Protein AF-A0A1T4Q460-F1 (afdb_monomer_lite)

Sequence (62 aa):
MYSWEIDMYIREKNYVLTPKEGSEIMNMRENPQIVRIKYMDSDGSYSVETNDGYYFMFQVKE

Structure (mmCIF, N/CA/C/O backbone):
data_AF-A0A1T4Q460-F1
#
_entry.id   AF-A0A1T4Q460-F1
#
loop_
_atom_site.group_PDB
_atom_site.id
_atom_site.type_symbol
_atom_site.label_atom_id
_atom_site.label_alt_id
_atom_site.label_comp_id
_atom_site.label_asym_id
_atom_site.label_entity_id
_atom_site.label_seq_id
_atom_site.pdbx_PDB_ins_code
_atom_site.Cartn_x
_atom_site.Cartn_y
_atom_site.Cartn_z
_atom_site.occupancy
_atom_site.B_iso_or_equiv
_atom_site.auth_seq_id
_atom_site.auth_comp_id
_atom_site.auth_asym_id
_atom_site.auth_atom_id
_atom_site.pdbx_PDB_model_num
ATOM 1 N N . MET A 1 1 ? 9.662 -6.962 -1.833 1.00 81.94 1 MET A N 1
ATOM 2 C CA . MET A 1 1 ? 8.741 -7.902 -2.515 1.00 81.94 1 MET A CA 1
ATOM 3 C C . MET A 1 1 ? 8.653 -7.563 -3.996 1.00 81.94 1 MET A C 1
ATOM 5 O O . MET A 1 1 ? 8.945 -6.426 -4.367 1.00 81.94 1 MET A O 1
ATOM 9 N N . TYR A 1 2 ? 8.289 -8.532 -4.831 1.00 90.31 2 TYR A N 1
ATOM 10 C CA . TYR A 1 2 ? 7.882 -8.295 -6.214 1.00 90.31 2 TYR A CA 1
ATOM 11 C C . TYR A 1 2 ? 6.458 -7.709 -6.272 1.00 90.31 2 TYR A C 1
ATOM 13 O O . TYR A 1 2 ? 5.648 -7.947 -5.376 1.00 90.31 2 TYR A O 1
ATOM 21 N N . SER A 1 3 ? 6.122 -6.980 -7.336 1.00 91.94 3 SER A N 1
ATOM 22 C CA . SER A 1 3 ? 4.829 -6.307 -7.514 1.00 91.94 3 SER A CA 1
ATOM 23 C C . SER A 1 3 ? 3.642 -7.262 -7.425 1.00 91.94 3 SER A C 1
ATOM 25 O O . SER A 1 3 ? 2.640 -6.945 -6.790 1.00 91.94 3 SER A O 1
ATOM 27 N N . TRP A 1 4 ? 3.774 -8.461 -7.998 1.00 92.25 4 TRP A N 1
ATOM 28 C CA . TRP A 1 4 ? 2.739 -9.495 -7.945 1.00 92.25 4 TRP A CA 1
ATOM 29 C C . TRP A 1 4 ? 2.557 -10.081 -6.536 1.00 92.25 4 TRP A C 1
ATOM 31 O O . TRP A 1 4 ? 1.439 -10.431 -6.171 1.00 92.25 4 TRP A O 1
ATOM 41 N N . GLU A 1 5 ? 3.620 -10.153 -5.725 1.00 93.50 5 GLU A N 1
ATOM 42 C CA . GLU A 1 5 ? 3.528 -10.593 -4.325 1.00 93.50 5 GLU A CA 1
ATOM 43 C C . GLU A 1 5 ? 2.789 -9.550 -3.485 1.00 93.50 5 GLU A C 1
ATOM 45 O O . GLU A 1 5 ? 1.960 -9.906 -2.652 1.00 93.50 5 GLU A O 1
ATOM 50 N N . ILE A 1 6 ? 3.060 -8.262 -3.734 1.00 92.88 6 ILE A N 1
ATOM 51 C CA . ILE A 1 6 ? 2.363 -7.152 -3.076 1.00 92.88 6 ILE A CA 1
ATOM 52 C C . ILE A 1 6 ? 0.873 -7.161 -3.447 1.00 92.88 6 ILE A C 1
ATOM 54 O O . ILE A 1 6 ? 0.029 -7.112 -2.554 1.00 92.88 6 ILE A O 1
ATOM 58 N N . ASP A 1 7 ? 0.538 -7.268 -4.739 1.00 93.12 7 ASP A N 1
ATOM 59 C CA . ASP A 1 7 ? -0.860 -7.315 -5.195 1.00 93.12 7 ASP A CA 1
ATOM 60 C C . ASP A 1 7 ? -1.602 -8.529 -4.612 1.00 93.12 7 ASP A C 1
ATOM 62 O O . ASP A 1 7 ? -2.701 -8.389 -4.072 1.00 93.12 7 ASP A O 1
ATOM 66 N N . MET A 1 8 ? -0.986 -9.716 -4.645 1.00 94.75 8 MET A N 1
ATOM 67 C CA . MET A 1 8 ? -1.575 -10.929 -4.072 1.00 94.75 8 MET A CA 1
ATOM 68 C C . MET A 1 8 ? -1.824 -10.778 -2.568 1.00 94.75 8 MET A C 1
ATOM 70 O O . MET A 1 8 ? -2.930 -11.048 -2.104 1.00 94.75 8 MET A O 1
ATOM 74 N N . TYR A 1 9 ? -0.837 -10.275 -1.824 1.00 95.06 9 TYR A N 1
ATOM 75 C CA . TYR A 1 9 ? -0.952 -10.047 -0.386 1.00 95.06 9 TYR A CA 1
ATOM 76 C C . TYR A 1 9 ? -2.089 -9.075 -0.039 1.00 95.06 9 TYR A C 1
ATOM 78 O O . TYR A 1 9 ? -2.910 -9.347 0.837 1.00 95.06 9 TYR A O 1
ATOM 86 N N . ILE A 1 10 ? -2.194 -7.956 -0.761 1.00 95.12 10 ILE A N 1
ATOM 87 C CA . ILE A 1 10 ? -3.261 -6.969 -0.551 1.00 95.12 10 ILE A CA 1
ATOM 88 C C . ILE A 1 10 ? -4.641 -7.578 -0.843 1.00 95.12 10 ILE A C 1
ATOM 90 O O . ILE A 1 10 ? -5.597 -7.325 -0.103 1.00 95.12 10 ILE A O 1
ATOM 94 N N . ARG A 1 11 ? -4.758 -8.404 -1.890 1.00 95.81 11 ARG A N 1
ATOM 95 C CA . ARG A 1 11 ? -6.008 -9.102 -2.238 1.00 95.81 11 ARG A CA 1
ATOM 96 C C . ARG A 1 11 ? -6.439 -1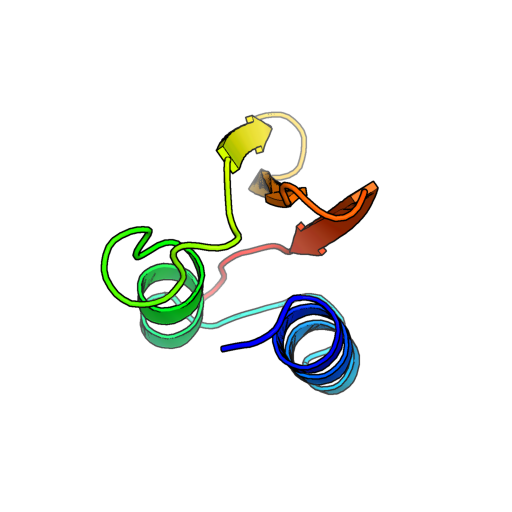0.094 -1.167 1.00 95.81 11 ARG A C 1
ATOM 98 O O . ARG A 1 11 ? -7.617 -10.115 -0.820 1.00 95.81 11 ARG A O 1
ATOM 105 N N . GLU A 1 12 ? -5.512 -10.869 -0.608 1.00 97.25 12 GLU A N 1
ATOM 106 C CA . GLU A 1 12 ? -5.797 -11.799 0.499 1.00 97.25 12 GLU A CA 1
ATOM 107 C C . GLU A 1 12 ? -6.335 -11.077 1.743 1.00 97.25 12 GLU A C 1
ATOM 109 O O . GLU A 1 12 ? -7.111 -11.640 2.517 1.00 97.25 12 GLU A O 1
ATOM 114 N N . LYS A 1 13 ? -5.971 -9.804 1.908 1.00 96.44 13 LYS A N 1
ATOM 115 C CA . LYS A 1 13 ? -6.440 -8.918 2.979 1.00 96.44 13 LYS A CA 1
ATOM 116 C C . LYS A 1 13 ? -7.699 -8.126 2.618 1.00 96.44 13 LYS A C 1
ATOM 118 O O . LYS A 1 13 ? -8.096 -7.233 3.361 1.00 96.44 13 LYS A O 1
ATOM 123 N N . ASN A 1 14 ? -8.346 -8.430 1.491 1.00 96.44 14 ASN A N 1
ATOM 124 C CA . ASN A 1 14 ? -9.500 -7.687 0.976 1.00 96.44 14 ASN A CA 1
ATOM 125 C C . ASN A 1 14 ? -9.239 -6.176 0.865 1.00 96.44 14 ASN A C 1
ATOM 127 O O . ASN A 1 14 ? -10.123 -5.368 1.149 1.00 96.44 14 ASN A O 1
ATOM 131 N N . TYR A 1 15 ? -8.028 -5.793 0.451 1.00 96.38 15 TYR A N 1
ATOM 132 C CA . TYR A 1 15 ? -7.627 -4.397 0.261 1.00 96.38 15 TYR A CA 1
ATOM 133 C C . TYR A 1 15 ? -7.649 -3.543 1.540 1.00 96.38 15 TYR A C 1
ATOM 135 O O . TYR A 1 15 ? -7.628 -2.315 1.457 1.00 96.38 15 TYR A O 1
ATOM 143 N N . VAL A 1 16 ? -7.673 -4.165 2.721 1.00 97.12 16 VAL A N 1
ATOM 144 C CA . VAL A 1 16 ? -7.626 -3.479 4.016 1.00 97.12 16 VAL A CA 1
ATOM 145 C C . VAL A 1 16 ? -6.455 -4.026 4.819 1.00 97.12 16 VAL A C 1
ATOM 147 O O . VAL A 1 16 ? -6.441 -5.192 5.201 1.00 97.12 16 VAL A O 1
ATOM 150 N N . LEU A 1 17 ? -5.471 -3.171 5.072 1.00 96.31 17 LEU A N 1
ATOM 151 C CA . LEU A 1 17 ? -4.268 -3.498 5.826 1.00 96.31 17 LEU A CA 1
ATOM 152 C C . LEU A 1 17 ? -4.312 -2.863 7.214 1.00 96.31 17 LEU A C 1
ATOM 154 O O . LEU A 1 17 ? -4.874 -1.783 7.406 1.00 96.31 17 LEU A O 1
ATOM 158 N N . THR A 1 18 ? -3.649 -3.500 8.173 1.00 96.69 18 THR A N 1
ATOM 159 C CA . THR A 1 18 ? -3.322 -2.853 9.450 1.00 96.69 18 THR A CA 1
ATOM 160 C C . THR A 1 18 ? -2.268 -1.753 9.249 1.00 96.69 18 THR A C 1
ATOM 162 O O . THR A 1 18 ? -1.548 -1.762 8.243 1.00 96.69 18 THR A O 1
ATOM 165 N N . PRO A 1 19 ? -2.081 -0.824 10.209 1.00 94.94 19 PRO A N 1
ATOM 166 C CA . PRO A 1 19 ? -1.043 0.205 10.109 1.00 94.94 19 PRO A CA 1
ATOM 167 C C . PRO A 1 19 ? 0.367 -0.363 9.929 1.00 94.94 19 PRO A C 1
ATOM 169 O O . PRO A 1 19 ? 1.183 0.210 9.206 1.00 94.94 19 PRO A O 1
ATOM 172 N N . LYS A 1 20 ? 0.649 -1.515 10.550 1.00 95.12 20 LYS A N 1
ATOM 173 C CA . LYS A 1 20 ? 1.934 -2.201 10.411 1.00 95.12 20 LYS A CA 1
ATOM 174 C C . LYS A 1 20 ? 2.127 -2.740 8.993 1.00 95.12 20 LYS A C 1
ATOM 176 O O . LYS A 1 20 ? 3.130 -2.418 8.366 1.00 95.12 20 LYS A O 1
ATOM 181 N N . GLU A 1 21 ? 1.159 -3.499 8.487 1.00 95.00 21 GLU A N 1
ATOM 182 C CA . GLU A 1 21 ? 1.216 -4.088 7.141 1.00 95.00 21 GLU A CA 1
ATOM 183 C C . GLU A 1 21 ? 1.280 -2.991 6.065 1.00 95.00 21 GLU A C 1
ATOM 185 O O . GLU A 1 21 ? 2.079 -3.069 5.136 1.00 95.00 21 GLU A O 1
ATOM 190 N N . GLY A 1 22 ? 0.504 -1.913 6.224 1.00 94.88 22 GLY A N 1
ATOM 191 C CA . GLY A 1 22 ? 0.560 -0.756 5.332 1.00 94.88 22 GLY A CA 1
ATOM 192 C C . GLY A 1 22 ? 1.938 -0.087 5.319 1.00 94.88 22 GLY A C 1
ATOM 193 O O . GLY A 1 22 ? 2.451 0.231 4.248 1.00 94.88 22 GLY A O 1
ATOM 194 N N . SER A 1 23 ? 2.562 0.092 6.488 1.00 93.31 23 SER A N 1
ATOM 195 C CA . SER A 1 23 ? 3.921 0.643 6.599 1.00 93.31 23 SER A CA 1
ATOM 196 C C . SER A 1 23 ? 4.963 -0.247 5.910 1.00 93.31 23 SER A C 1
ATOM 198 O O . SER A 1 23 ? 5.810 0.260 5.174 1.00 93.31 23 SER A O 1
ATOM 200 N N . GLU A 1 24 ? 4.864 -1.569 6.083 1.00 93.75 24 GLU A N 1
ATOM 201 C CA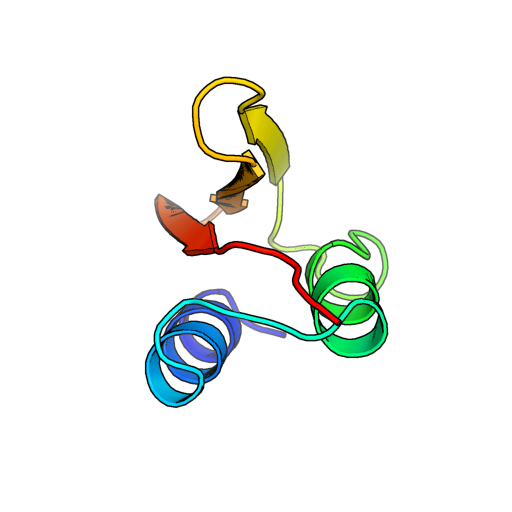 . GLU A 1 24 ? 5.739 -2.551 5.425 1.00 93.75 24 GLU A CA 1
ATOM 202 C C . GLU A 1 24 ? 5.601 -2.491 3.895 1.00 93.75 24 GLU A C 1
ATOM 204 O O . GLU A 1 24 ? 6.610 -2.430 3.191 1.00 93.75 24 GLU A O 1
ATOM 209 N N . ILE A 1 25 ? 4.375 -2.410 3.360 1.00 93.06 25 ILE A N 1
ATOM 210 C CA . ILE A 1 25 ? 4.150 -2.250 1.913 1.00 93.06 25 ILE A CA 1
ATOM 211 C C . ILE A 1 25 ? 4.703 -0.911 1.406 1.00 93.06 25 ILE A C 1
ATOM 213 O O . ILE A 1 25 ? 5.402 -0.878 0.393 1.00 93.06 25 ILE A O 1
ATOM 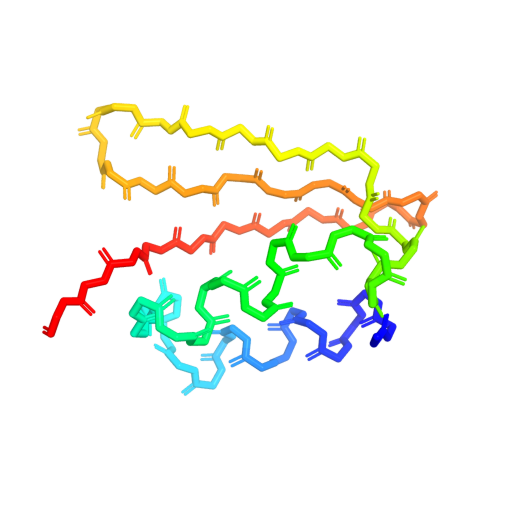217 N N . MET A 1 26 ? 4.443 0.194 2.108 1.00 91.88 26 MET A N 1
ATOM 218 C CA . MET A 1 26 ? 4.852 1.540 1.678 1.00 91.88 26 MET A CA 1
ATOM 219 C C . MET A 1 26 ? 6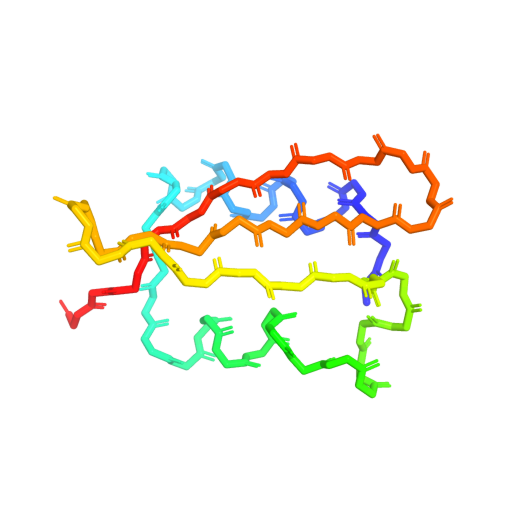.351 1.826 1.843 1.00 91.88 26 MET A C 1
ATOM 221 O O . MET A 1 26 ? 6.835 2.863 1.377 1.00 91.88 26 MET A O 1
ATOM 225 N N . ASN A 1 27 ? 7.115 0.932 2.474 1.00 92.50 27 ASN A N 1
ATOM 226 C CA . ASN A 1 27 ? 8.552 1.095 2.629 1.00 92.50 27 ASN A CA 1
ATOM 227 C C . ASN A 1 27 ? 9.291 0.872 1.298 1.00 92.50 27 ASN A C 1
ATOM 229 O O . ASN A 1 27 ? 9.720 -0.232 0.966 1.00 92.50 27 ASN A O 1
ATOM 233 N N . MET A 1 28 ? 9.513 1.952 0.549 1.00 84.31 28 MET A N 1
ATOM 234 C CA . MET A 1 28 ? 10.193 1.918 -0.755 1.00 84.31 28 MET A CA 1
ATOM 235 C C . MET A 1 28 ? 11.645 1.410 -0.694 1.00 84.31 28 MET A C 1
ATOM 237 O O . MET A 1 28 ? 12.194 1.021 -1.723 1.00 84.31 28 MET A O 1
ATOM 241 N N . ARG A 1 29 ? 12.289 1.388 0.486 1.00 86.62 29 ARG A N 1
ATOM 242 C CA . ARG A 1 29 ? 13.617 0.763 0.637 1.00 86.62 29 ARG A CA 1
ATOM 243 C C . ARG A 1 29 ? 13.536 -0.763 0.592 1.00 86.62 29 ARG A C 1
ATOM 245 O O . ARG A 1 29 ? 14.447 -1.395 0.071 1.00 86.62 29 ARG A O 1
ATOM 252 N N . GLU A 1 30 ? 12.461 -1.336 1.128 1.00 86.38 30 GLU A N 1
ATOM 253 C CA . GLU A 1 30 ? 12.210 -2.786 1.160 1.00 86.38 30 GLU A CA 1
ATOM 254 C C . GLU A 1 30 ? 11.431 -3.266 -0.076 1.00 86.38 30 GLU A C 1
ATOM 256 O O . GLU A 1 30 ? 11.544 -4.422 -0.494 1.00 86.38 30 GLU A O 1
ATOM 261 N N . ASN A 1 31 ? 10.702 -2.349 -0.717 1.00 90.44 31 ASN A N 1
ATOM 262 C CA . ASN A 1 31 ? 9.945 -2.570 -1.944 1.00 90.44 31 ASN A CA 1
ATOM 263 C C . ASN A 1 31 ? 10.435 -1.635 -3.062 1.00 90.44 31 ASN A C 1
ATOM 265 O O . ASN A 1 31 ? 9.708 -0.728 -3.470 1.00 90.44 31 ASN A O 1
ATOM 269 N N . PRO A 1 32 ? 11.649 -1.861 -3.606 1.00 89.62 32 PRO A N 1
ATOM 270 C CA . PRO A 1 32 ? 12.261 -0.981 -4.608 1.00 89.62 32 PRO A CA 1
ATOM 271 C C . PRO A 1 32 ? 11.517 -0.956 -5.951 1.00 89.62 32 PRO A C 1
ATOM 273 O O . PRO A 1 32 ? 11.852 -0.166 -6.830 1.00 89.62 32 PRO A O 1
ATOM 276 N N . GLN A 1 33 ? 10.528 -1.835 -6.137 1.00 92.00 33 GLN A N 1
ATOM 277 C CA . GLN A 1 33 ? 9.667 -1.833 -7.316 1.00 92.00 33 GLN A CA 1
ATOM 278 C C . GLN A 1 33 ? 8.609 -0.733 -7.264 1.00 92.00 33 GLN A C 1
ATOM 280 O O . GLN A 1 33 ? 8.153 -0.297 -8.316 1.00 92.00 33 GLN A O 1
ATOM 285 N N . ILE A 1 34 ? 8.246 -0.255 -6.072 1.00 94.81 34 ILE A N 1
ATOM 286 C CA . ILE A 1 34 ? 7.303 0.850 -5.911 1.00 94.81 34 ILE A CA 1
ATOM 287 C C . ILE A 1 34 ? 7.980 2.141 -6.363 1.00 94.81 34 ILE A C 1
ATOM 289 O O . ILE A 1 34 ? 9.030 2.518 -5.847 1.00 94.81 34 ILE A O 1
ATOM 293 N N . VAL A 1 35 ? 7.357 2.840 -7.308 1.00 95.31 35 VAL A N 1
ATOM 294 C CA . VAL A 1 35 ? 7.851 4.129 -7.819 1.00 95.31 35 VAL A CA 1
ATOM 295 C C . VAL A 1 35 ? 7.007 5.299 -7.350 1.00 95.31 35 VAL A C 1
ATOM 297 O O . VAL A 1 35 ? 7.486 6.433 -7.317 1.00 95.31 35 VAL A O 1
ATOM 300 N N . ARG A 1 36 ? 5.751 5.044 -6.973 1.00 95.38 36 ARG A N 1
ATOM 301 C CA . ARG A 1 36 ? 4.831 6.092 -6.547 1.00 95.38 36 ARG A CA 1
ATOM 302 C C . ARG A 1 36 ? 3.809 5.561 -5.561 1.00 95.38 36 ARG A C 1
ATOM 304 O O . ARG A 1 36 ? 3.233 4.500 -5.768 1.00 95.38 36 ARG A O 1
ATOM 311 N N . ILE A 1 37 ? 3.542 6.363 -4.537 1.00 95.56 37 ILE A N 1
ATOM 312 C CA . ILE A 1 37 ? 2.460 6.164 -3.576 1.00 95.56 37 ILE A CA 1
ATOM 313 C C . ILE A 1 37 ? 1.680 7.479 -3.509 1.00 95.56 37 ILE A C 1
ATOM 315 O O . ILE A 1 37 ? 2.286 8.552 -3.441 1.00 95.56 37 ILE A O 1
ATOM 319 N N . LYS A 1 38 ? 0.349 7.424 -3.546 1.00 96.00 38 LYS A N 1
ATOM 320 C CA . LYS A 1 38 ? -0.517 8.583 -3.288 1.00 96.00 38 LYS A CA 1
ATOM 321 C C . LYS A 1 38 ? -1.575 8.224 -2.268 1.00 96.00 38 LYS A C 1
ATOM 323 O O . LYS A 1 38 ? -2.241 7.206 -2.425 1.00 96.00 38 LYS A O 1
ATOM 328 N N . TYR A 1 39 ? -1.773 9.106 -1.301 1.00 95.69 39 TYR A N 1
ATOM 329 C CA . TYR A 1 39 ? -2.914 9.050 -0.401 1.00 95.69 39 TYR A CA 1
ATOM 330 C C . TYR A 1 39 ? -4.127 9.750 -1.031 1.00 95.69 39 TYR A C 1
ATOM 332 O O . TYR A 1 39 ? -3.971 10.787 -1.682 1.00 95.69 39 TYR A O 1
ATOM 340 N N . MET A 1 40 ? -5.311 9.165 -0.871 1.00 95.12 40 MET A N 1
ATOM 341 C CA . MET A 1 40 ? -6.586 9.678 -1.368 1.00 95.12 40 MET A CA 1
ATOM 342 C C . MET A 1 40 ? -7.503 9.985 -0.181 1.00 95.12 40 MET A C 1
ATOM 344 O O . MET A 1 40 ? -8.103 9.092 0.411 1.00 95.12 40 MET A O 1
ATOM 348 N N . ASP A 1 41 ? -7.630 11.274 0.151 1.00 90.62 41 ASP A N 1
ATOM 349 C CA . ASP A 1 41 ? -8.403 11.744 1.312 1.00 90.62 41 ASP A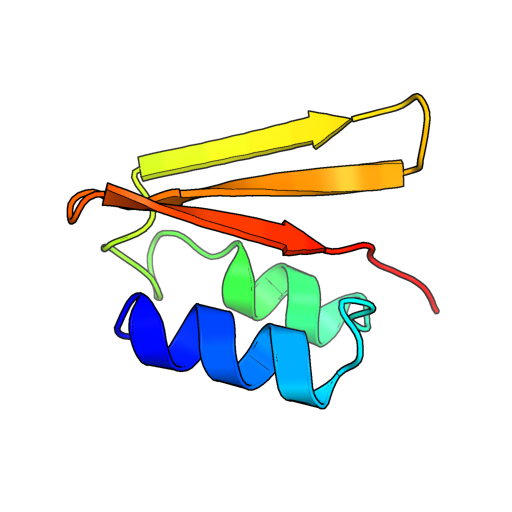 CA 1
ATOM 350 C C . ASP A 1 41 ? -9.895 11.370 1.242 1.00 90.62 41 ASP A C 1
ATOM 352 O O . ASP A 1 41 ? -10.547 11.223 2.272 1.00 90.62 41 ASP A O 1
ATOM 356 N N . SER A 1 42 ? -10.452 11.220 0.034 1.00 91.19 42 SER A N 1
ATOM 357 C CA . SER A 1 42 ? -11.885 10.980 -0.178 1.00 91.19 42 SER A CA 1
ATOM 358 C C . SER A 1 42 ? -12.382 9.655 0.396 1.00 91.19 42 SER A C 1
ATOM 360 O O . SER A 1 42 ? -13.533 9.566 0.815 1.00 91.19 42 SER A O 1
ATOM 362 N N . ASP A 1 43 ? -11.538 8.626 0.382 1.00 89.62 43 ASP A N 1
ATOM 363 C CA . ASP A 1 43 ? -11.872 7.274 0.833 1.00 89.62 43 ASP A CA 1
ATOM 364 C C . ASP A 1 43 ? -10.814 6.679 1.777 1.00 89.62 43 ASP A C 1
ATOM 366 O O . ASP A 1 43 ? -10.926 5.516 2.169 1.00 89.62 43 ASP A O 1
ATOM 370 N N . GLY A 1 44 ? -9.803 7.464 2.165 1.00 90.81 44 GLY A N 1
ATOM 371 C CA . GLY A 1 44 ? -8.744 7.047 3.083 1.00 90.81 44 GLY A CA 1
ATOM 372 C C . GLY A 1 44 ? -7.856 5.932 2.528 1.00 90.81 44 GLY A C 1
ATOM 373 O O . GLY A 1 44 ? -7.315 5.140 3.303 1.00 90.81 44 GLY A O 1
ATOM 374 N N . SER A 1 45 ? -7.745 5.813 1.203 1.00 95.81 45 SER A N 1
ATOM 375 C CA . SER A 1 45 ? -6.949 4.769 0.558 1.00 95.81 45 SER A CA 1
ATOM 376 C C . SER A 1 45 ? -5.601 5.274 0.041 1.00 95.81 45 SER A C 1
ATOM 378 O O . SER A 1 45 ? -5.359 6.469 -0.142 1.00 95.81 45 SER A O 1
ATOM 380 N N . TYR A 1 46 ? -4.698 4.333 -0.202 1.00 96.69 46 TYR A N 1
ATOM 381 C CA . TYR A 1 46 ? -3.414 4.539 -0.847 1.00 96.69 46 TYR A CA 1
ATOM 382 C C . TYR A 1 46 ? -3.449 3.888 -2.220 1.00 96.69 46 TYR A C 1
ATOM 384 O O . TYR A 1 46 ? -3.777 2.711 -2.332 1.00 96.69 46 TYR A O 1
ATOM 392 N N . SER A 1 47 ? -3.070 4.635 -3.253 1.00 95.81 47 SER A N 1
ATOM 393 C CA . SER A 1 47 ? -2.753 4.078 -4.568 1.00 95.81 47 SER A CA 1
ATOM 394 C C . SER A 1 47 ? -1.252 3.933 -4.730 1.00 95.81 47 SER A C 1
ATOM 396 O O . SER A 1 47 ? -0.489 4.824 -4.344 1.00 95.81 47 SER A O 1
ATOM 398 N N . VAL A 1 48 ? -0.837 2.816 -5.308 1.00 96.19 48 VAL A N 1
ATOM 399 C CA . VAL A 1 48 ? 0.567 2.468 -5.489 1.00 96.19 48 VAL A CA 1
ATOM 400 C C . VAL A 1 48 ? 0.799 2.043 -6.930 1.00 96.19 48 VAL A C 1
ATOM 402 O O . VAL A 1 48 ? 0.020 1.287 -7.506 1.00 96.19 48 VAL A O 1
ATOM 405 N N . GLU A 1 49 ? 1.882 2.557 -7.498 1.00 95.75 49 GLU A N 1
ATOM 406 C CA . GLU A 1 49 ? 2.349 2.263 -8.848 1.00 95.75 49 GLU A CA 1
ATOM 407 C C . GLU A 1 49 ? 3.767 1.698 -8.761 1.00 95.75 49 GLU A C 1
ATOM 409 O O . GLU A 1 49 ? 4.611 2.210 -8.008 1.00 95.75 49 GLU A O 1
ATOM 414 N N . THR A 1 50 ? 4.031 0.651 -9.533 1.00 95.19 50 THR A N 1
ATOM 415 C CA . THR A 1 50 ? 5.335 -0.012 -9.593 1.00 95.19 50 THR A CA 1
ATOM 416 C C . THR A 1 50 ? 6.007 0.183 -10.952 1.00 95.19 50 THR A C 1
ATOM 418 O O . THR A 1 50 ? 5.366 0.499 -11.953 1.00 95.19 50 THR A O 1
ATOM 421 N N . ASN A 1 51 ? 7.326 -0.001 -11.002 1.00 94.25 51 ASN A N 1
ATOM 422 C CA . ASN A 1 51 ? 8.123 0.203 -12.216 1.00 94.25 51 ASN A CA 1
ATOM 423 C C . ASN A 1 51 ? 7.828 -0.797 -13.350 1.00 94.25 51 ASN A C 1
ATOM 425 O O . ASN A 1 51 ? 8.161 -0.515 -14.499 1.00 94.25 51 ASN A O 1
ATOM 429 N N . ASP A 1 52 ? 7.210 -1.935 -13.041 1.00 94.00 52 ASP A N 1
ATOM 430 C CA . ASP A 1 52 ? 6.806 -2.978 -13.987 1.00 94.00 52 ASP A CA 1
ATOM 431 C C . ASP A 1 52 ? 5.338 -2.846 -14.432 1.00 94.00 52 ASP A C 1
ATOM 433 O O . ASP A 1 52 ? 4.830 -3.706 -15.150 1.00 94.00 52 ASP A O 1
ATOM 437 N N . GLY A 1 53 ? 4.668 -1.752 -14.052 1.00 89.81 53 GLY A N 1
ATOM 438 C CA . GLY A 1 53 ? 3.334 -1.397 -14.535 1.00 89.81 53 GLY A CA 1
ATOM 439 C C . GLY A 1 53 ? 2.172 -1.968 -13.721 1.00 89.81 53 GLY A C 1
ATOM 440 O O . GLY A 1 53 ? 1.028 -1.854 -14.166 1.00 89.81 53 GLY A O 1
ATOM 441 N N . TYR A 1 54 ? 2.419 -2.552 -12.541 1.00 92.31 54 TYR A N 1
ATOM 442 C CA . TYR A 1 54 ? 1.335 -2.882 -11.614 1.00 92.31 54 TYR A CA 1
ATOM 443 C C . TYR A 1 54 ? 0.769 -1.618 -10.968 1.00 92.31 54 TYR A C 1
ATOM 445 O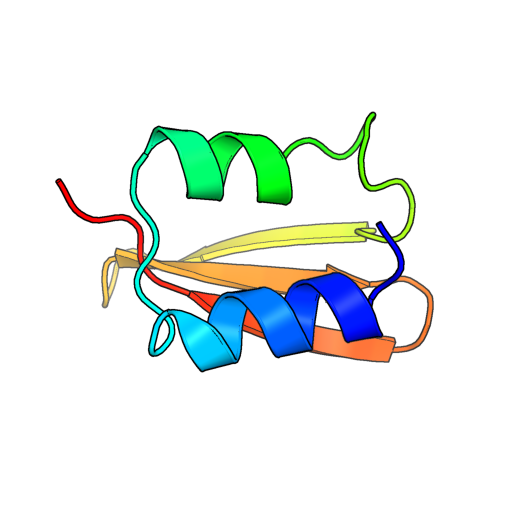 O . TYR A 1 54 ? 1.476 -0.657 -10.650 1.00 92.31 54 TYR A O 1
ATOM 453 N N . TYR A 1 55 ? -0.540 -1.665 -10.738 1.00 94.00 55 TYR A N 1
ATOM 454 C CA . TYR A 1 55 ? -1.283 -0.638 -10.033 1.00 94.00 55 TYR A CA 1
ATOM 455 C C . TYR A 1 55 ? -2.248 -1.296 -9.053 1.00 94.00 55 TYR A C 1
ATOM 457 O O . TYR A 1 55 ? -3.066 -2.130 -9.448 1.00 94.00 55 TYR A O 1
ATOM 465 N N . PHE A 1 56 ? -2.161 -0.917 -7.782 1.00 93.75 56 PHE A N 1
ATOM 466 C CA . PHE A 1 56 ? -3.029 -1.440 -6.731 1.00 93.75 56 PHE A CA 1
ATOM 467 C C . PHE A 1 56 ? -3.400 -0.351 -5.727 1.00 93.75 56 PHE A C 1
ATOM 469 O O . PHE A 1 56 ? -2.744 0.688 -5.620 1.00 93.75 56 PHE A O 1
ATOM 476 N N . MET A 1 57 ? -4.494 -0.591 -5.005 1.00 95.94 57 MET A N 1
ATOM 477 C CA . MET A 1 57 ? -5.016 0.308 -3.983 1.00 95.94 57 MET A CA 1
ATOM 478 C C . MET A 1 57 ? -5.342 -0.467 -2.713 1.00 95.94 57 MET A C 1
ATOM 480 O O . MET A 1 57 ? -5.783 -1.611 -2.790 1.00 95.94 57 MET A O 1
ATOM 484 N N . PHE A 1 58 ? -5.148 0.150 -1.554 1.00 96.94 58 PHE A N 1
ATOM 485 C CA . PHE A 1 58 ? -5.540 -0.425 -0.268 1.00 96.94 58 PHE A CA 1
ATOM 486 C C . PHE A 1 58 ? -5.882 0.664 0.747 1.00 96.94 58 PHE A C 1
ATOM 488 O O . PHE A 1 58 ? -5.427 1.799 0.637 1.00 96.94 58 PHE A O 1
ATOM 495 N N . GLN A 1 59 ? -6.674 0.320 1.755 1.00 97.25 59 GLN A N 1
ATOM 496 C CA . GLN A 1 59 ? -6.945 1.162 2.918 1.00 97.25 59 GLN A CA 1
ATOM 497 C C . GLN A 1 59 ? -6.110 0.700 4.107 1.00 97.25 59 GLN A C 1
ATOM 499 O O . GLN A 1 59 ? -5.791 -0.482 4.224 1.00 97.25 59 GLN A O 1
ATOM 504 N N . VAL A 1 60 ? -5.807 1.627 5.013 1.00 95.06 60 VAL A N 1
ATOM 505 C CA . VAL A 1 60 ? -5.202 1.311 6.310 1.00 95.06 60 VAL A CA 1
ATOM 506 C C . VAL A 1 60 ? -6.241 1.543 7.403 1.00 95.06 60 VAL A C 1
ATOM 508 O O . VAL A 1 60 ? -6.803 2.636 7.486 1.00 95.06 60 VAL A O 1
ATOM 511 N N . LYS A 1 61 ? -6.525 0.520 8.214 1.00 92.69 61 LYS A N 1
ATOM 512 C CA . LYS A 1 61 ? -7.501 0.565 9.320 1.00 92.69 61 LYS A CA 1
ATOM 513 C C . LYS A 1 61 ? -6.947 -0.151 10.552 1.00 92.69 61 LYS A C 1
ATOM 515 O O . LYS A 1 61 ? -6.178 -1.097 10.401 1.00 92.69 61 LYS A O 1
ATOM 520 N N . GLU A 1 62 ? -7.320 0.323 11.742 1.00 81.00 62 GLU A N 1
ATOM 521 C CA . GLU A 1 62 ? -7.024 -0.342 13.025 1.00 81.00 62 GLU A CA 1
ATOM 522 C C . GLU A 1 62 ? -7.857 -1.610 13.240 1.00 81.00 62 GLU A C 1
ATOM 524 O O . GLU A 1 62 ? -9.037 -1.628 12.814 1.00 81.00 62 GLU A O 1
#

Secondary structure (DSSP, 8-state):
--HHHHHHHHHHTTTEE-HHHHHHHH-TTT-TTEEEEEEETTTTEEEEEETTS-EEEEEE--

pLDDT: mean 93.38, std 3.5, range [81.0, 97.25]

Organism: NCBI:txid42322

Foldseek 3Di:
DDLVVLQVVCVVVVQEAEPVVVCCSPPCVNVVQWPDWDADPVVQKIWTAGPVGDIDMHHYDD

Radius of gyration: 10.53 Å; chains: 1; bounding box: 26×24×28 Å